Protein AF-A0A966YNB9-F1 (afdb_monomer_lite)

Radius of gyration: 28.72 Å; chains: 1; bounding box: 78×49×74 Å

Structure (mmCIF, N/CA/C/O backbone):
data_AF-A0A966YNB9-F1
#
_entry.id   AF-A0A966YNB9-F1
#
loop_
_atom_site.group_PDB
_atom_site.id
_atom_site.type_symbol
_atom_site.label_atom_id
_atom_site.label_alt_id
_atom_site.label_comp_id
_atom_site.label_asym_id
_atom_site.label_entity_id
_atom_site.label_seq_id
_atom_site.pdbx_PDB_ins_code
_atom_site.Cartn_x
_atom_site.Cartn_y
_atom_site.Cartn_z
_atom_site.occupancy
_atom_site.B_iso_or_equiv
_atom_site.auth_seq_id
_atom_site.auth_comp_id
_atom_site.auth_asym_id
_atom_site.auth_atom_id
_atom_site.pdbx_PDB_model_num
ATOM 1 N N . MET A 1 1 ? -55.944 17.678 57.370 1.00 52.16 1 MET A N 1
ATOM 2 C CA . MET A 1 1 ? -56.825 17.131 56.316 1.00 52.16 1 MET A CA 1
ATOM 3 C C . MET A 1 1 ? -57.390 18.327 55.566 1.00 52.16 1 MET A C 1
ATOM 5 O O . MET A 1 1 ? -58.260 18.985 56.106 1.00 52.16 1 MET A O 1
ATOM 9 N N . SER A 1 2 ? -56.861 18.762 54.432 1.00 48.81 2 SER A N 1
ATOM 10 C CA . SER A 1 2 ? -56.104 18.020 53.431 1.00 48.81 2 SER A CA 1
ATOM 11 C C . SER A 1 2 ? -55.193 18.997 52.690 1.00 48.81 2 SER A C 1
ATOM 13 O O . SER A 1 2 ? -55.682 19.973 52.127 1.00 48.81 2 SER A O 1
ATOM 15 N N . ASP A 1 3 ? -53.891 18.721 52.703 1.00 53.72 3 ASP A N 1
ATOM 16 C CA . ASP A 1 3 ? -52.984 19.068 51.613 1.00 53.72 3 ASP A CA 1
ATOM 17 C C . ASP A 1 3 ? -53.613 18.608 50.299 1.00 53.72 3 ASP A C 1
ATOM 19 O O . ASP A 1 3 ? -53.731 17.404 50.089 1.00 53.72 3 ASP A O 1
ATOM 23 N N . MET A 1 4 ? -54.096 19.528 49.463 1.00 56.69 4 MET A N 1
ATOM 24 C CA . MET A 1 4 ? -54.284 19.285 48.029 1.00 56.69 4 MET A CA 1
ATOM 25 C C . MET A 1 4 ? -54.690 20.583 47.331 1.00 56.69 4 MET A C 1
ATOM 27 O O . MET A 1 4 ? -55.871 20.891 47.217 1.00 56.69 4 MET A O 1
ATOM 31 N N . SER A 1 5 ? -53.712 21.363 46.892 1.00 55.19 5 SER A N 1
ATOM 32 C CA . SER A 1 5 ? -53.738 22.051 45.591 1.00 55.19 5 SER A CA 1
ATOM 33 C C . SER A 1 5 ? -52.460 22.875 45.482 1.00 55.19 5 SER A C 1
ATOM 35 O O . SER A 1 5 ? -52.488 24.083 45.250 1.00 55.19 5 SER A O 1
ATOM 37 N N . GLU A 1 6 ? -51.329 22.204 45.695 1.00 53.25 6 GLU A N 1
ATOM 38 C CA . GLU A 1 6 ? -50.068 22.645 45.128 1.00 53.25 6 GLU A CA 1
ATOM 39 C C . GLU A 1 6 ? -50.299 22.621 43.619 1.00 53.25 6 GLU A C 1
ATOM 41 O O . GLU A 1 6 ? -50.504 21.566 43.015 1.00 53.25 6 GLU A O 1
ATOM 46 N N . THR A 1 7 ? 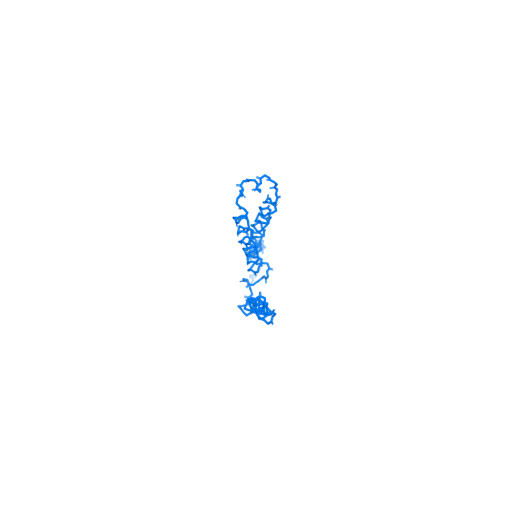-50.452 23.818 43.052 1.00 49.38 7 THR A N 1
ATOM 47 C CA . THR A 1 7 ? -50.365 24.075 41.623 1.00 49.38 7 THR A CA 1
ATOM 48 C C . THR A 1 7 ? -49.217 23.236 41.115 1.00 49.38 7 THR A C 1
ATOM 50 O O . THR A 1 7 ? -48.071 23.485 41.472 1.00 49.38 7 THR A O 1
ATOM 53 N N . THR A 1 8 ? -49.554 22.202 40.350 1.00 49.47 8 THR A N 1
ATOM 54 C CA . THR A 1 8 ? -48.603 21.414 39.593 1.00 49.47 8 THR A CA 1
ATOM 55 C C . THR A 1 8 ? -47.942 22.402 38.647 1.00 49.47 8 THR A C 1
ATOM 57 O O . THR A 1 8 ? -48.443 22.680 37.557 1.00 49.47 8 THR A O 1
ATOM 60 N N . GLU A 1 9 ? -46.850 23.006 39.111 1.00 50.44 9 GLU A N 1
ATOM 61 C CA . GLU A 1 9 ? -45.757 23.419 38.265 1.00 50.44 9 GLU A CA 1
ATOM 62 C C . GLU A 1 9 ? -45.409 22.148 37.503 1.00 50.44 9 GLU A C 1
ATOM 64 O O . GLU A 1 9 ? -44.669 21.281 37.962 1.00 50.44 9 GLU A O 1
ATOM 69 N N . ALA A 1 10 ? -46.038 21.991 36.340 1.00 46.97 10 ALA A N 1
ATOM 70 C CA . ALA A 1 10 ? -45.423 21.297 35.242 1.00 46.97 10 ALA A CA 1
ATOM 71 C C . ALA A 1 10 ? -44.152 22.098 34.970 1.00 46.97 10 ALA A C 1
ATOM 73 O O . ALA A 1 10 ? -44.121 22.989 34.121 1.00 46.97 10 ALA A O 1
ATOM 74 N N . ALA A 1 11 ? -43.131 21.821 35.787 1.00 47.97 11 ALA A N 1
ATOM 75 C CA . ALA A 1 11 ? -41.759 21.889 35.388 1.00 47.97 11 ALA A CA 1
ATOM 76 C C . ALA A 1 11 ? -41.771 21.258 34.006 1.00 47.97 11 ALA A C 1
ATOM 78 O O . ALA A 1 11 ? -41.991 20.058 33.832 1.00 47.97 11 ALA A O 1
ATOM 79 N N . VAL A 1 12 ? -41.674 22.125 33.006 1.00 50.19 12 VAL A N 1
ATOM 80 C CA . VAL A 1 12 ? -41.130 21.744 31.728 1.00 50.19 12 VAL A CA 1
ATOM 81 C C . VAL A 1 12 ? -39.742 21.258 32.114 1.00 50.19 12 VAL A C 1
ATOM 83 O O . VAL A 1 12 ? -38.806 22.045 32.206 1.00 50.19 12 VAL A O 1
ATOM 86 N N . GLU A 1 13 ? -39.633 19.968 32.440 1.00 46.75 13 GLU A N 1
ATOM 87 C CA . GLU A 1 13 ? -38.423 19.230 32.164 1.00 46.75 13 GLU A CA 1
ATOM 88 C C . GLU A 1 13 ? -38.254 19.379 30.659 1.00 46.75 13 GLU A C 1
ATOM 90 O O . GLU A 1 13 ? -38.739 18.602 29.839 1.00 46.75 13 GLU A O 1
ATOM 95 N N . THR A 1 14 ? -37.591 20.468 30.284 1.00 45.22 14 THR A N 1
ATOM 96 C CA . THR A 1 14 ? -36.572 20.399 29.266 1.00 45.22 14 THR A CA 1
ATOM 97 C C . THR A 1 14 ? -35.727 19.200 29.658 1.00 45.22 14 THR A C 1
ATOM 99 O O . THR A 1 14 ? -34.809 19.313 30.469 1.00 45.22 14 THR A O 1
ATOM 102 N N . HIS A 1 15 ? -36.083 18.036 29.111 1.00 48.47 15 HIS A N 1
ATOM 103 C CA . HIS A 1 15 ? -35.105 17.069 28.658 1.00 48.47 15 HIS A CA 1
ATOM 104 C C . HIS A 1 15 ? -34.177 17.851 27.725 1.00 48.47 15 HIS A C 1
ATOM 106 O O . HIS A 1 15 ? -34.288 17.829 26.502 1.00 48.47 15 HIS A O 1
ATOM 112 N N . ASP A 1 16 ? -33.263 18.587 28.348 1.00 44.97 16 ASP A N 1
ATOM 113 C CA . ASP A 1 16 ? -31.922 18.808 27.864 1.00 44.97 16 ASP A CA 1
ATOM 114 C C . ASP A 1 16 ? -31.266 17.419 27.929 1.00 44.97 16 ASP A C 1
ATOM 116 O O . ASP A 1 16 ? -30.361 17.142 28.713 1.00 44.97 16 ASP A O 1
ATOM 120 N N . GLU A 1 17 ? -31.782 16.487 27.117 1.00 46.97 17 GLU A N 1
ATOM 121 C CA . GLU A 1 17 ? -30.951 15.434 26.574 1.00 46.97 17 GLU A CA 1
ATOM 122 C C . GLU A 1 17 ? -30.008 16.178 25.636 1.00 46.97 17 GLU A C 1
ATOM 124 O O . GLU A 1 17 ? -30.193 16.268 24.421 1.00 46.97 17 GLU A O 1
ATOM 129 N N . ALA A 1 18 ? -28.986 16.768 26.254 1.00 46.56 18 ALA A N 1
ATOM 130 C CA . ALA A 1 18 ? -27.660 16.792 25.704 1.00 46.56 18 ALA A CA 1
ATOM 131 C C . ALA A 1 18 ? -27.354 15.345 25.303 1.00 46.56 18 ALA A C 1
ATOM 133 O O . ALA A 1 18 ? -26.748 14.573 26.048 1.00 46.56 18 ALA A O 1
ATOM 134 N N . HIS A 1 19 ? -27.828 14.966 24.117 1.00 51.03 19 HIS A N 1
ATOM 135 C CA . HIS A 1 19 ? -27.203 13.961 23.293 1.00 51.03 19 HIS A CA 1
ATOM 136 C C . HIS A 1 19 ? -25.832 14.536 22.978 1.00 51.03 19 HIS A C 1
ATOM 138 O O . HIS A 1 19 ? -25.582 15.178 21.960 1.00 51.03 19 HIS A O 1
ATOM 144 N N . ASP A 1 20 ? -24.962 14.383 23.968 1.00 46.53 20 ASP A N 1
ATOM 145 C CA . ASP A 1 20 ? -23.533 14.370 23.829 1.00 46.53 20 ASP A CA 1
ATOM 146 C C . ASP A 1 20 ? -23.284 13.178 22.906 1.00 46.53 20 ASP A C 1
ATOM 148 O O . ASP A 1 20 ? -23.066 12.044 23.337 1.00 46.53 20 ASP A O 1
ATOM 152 N N . ASP A 1 21 ? -23.474 13.435 21.609 1.00 49.97 21 ASP A N 1
ATOM 153 C CA . ASP A 1 21 ? -23.224 12.552 20.485 1.00 49.97 21 ASP A CA 1
ATOM 154 C C . ASP A 1 21 ? -21.706 12.383 20.398 1.00 49.97 21 ASP A C 1
ATOM 156 O O . ASP A 1 21 ? -21.009 12.814 19.478 1.00 49.97 21 ASP A O 1
ATOM 160 N N . HIS A 1 22 ? -21.187 11.723 21.428 1.00 47.66 22 HIS A N 1
ATOM 161 C CA . HIS A 1 22 ? -19.940 11.009 21.478 1.00 47.66 22 HIS A CA 1
ATOM 162 C C . HIS A 1 22 ? -20.062 9.853 20.472 1.00 47.66 22 HIS A C 1
ATOM 164 O O . HIS A 1 22 ? -20.056 8.673 20.816 1.00 47.66 22 HIS A O 1
ATOM 170 N N . HIS A 1 23 ? -20.067 10.209 19.188 1.00 50.56 23 HIS A N 1
ATOM 171 C CA . HIS A 1 23 ? -19.730 9.341 18.071 1.00 50.56 23 HIS A CA 1
ATOM 172 C C . HIS A 1 23 ? -18.243 9.530 17.676 1.00 50.56 23 HIS A C 1
ATOM 174 O O . HIS A 1 23 ? -17.951 9.908 16.537 1.00 50.56 23 HIS A O 1
ATOM 180 N N . PRO A 1 24 ? -17.243 9.302 18.561 1.00 53.72 24 PRO A N 1
ATOM 181 C CA . PRO A 1 24 ? -15.852 9.281 18.153 1.00 53.72 24 PRO A CA 1
ATOM 182 C C . PRO A 1 24 ? -15.552 7.910 17.548 1.00 53.72 24 PRO A C 1
ATOM 184 O O . PRO A 1 24 ? -15.173 6.970 18.241 1.00 53.72 24 PRO A O 1
ATOM 187 N N . SER A 1 25 ? -15.717 7.770 16.239 1.00 57.81 25 SER A N 1
ATOM 188 C CA . SER A 1 25 ? -15.099 6.645 15.533 1.00 57.81 25 SER A CA 1
ATOM 189 C C . SER A 1 25 ? -14.852 6.982 14.068 1.00 57.81 25 SER A C 1
ATOM 191 O O . SER A 1 25 ? -13.724 6.862 13.603 1.00 57.81 25 SER A O 1
ATOM 193 N N . ASP A 1 26 ? -15.833 7.537 13.357 1.00 59.66 26 ASP A N 1
ATOM 194 C CA . ASP A 1 26 ? -15.791 7.581 11.884 1.00 59.66 26 ASP A CA 1
ATOM 195 C C . ASP A 1 26 ? -14.877 8.676 11.314 1.00 59.66 26 ASP A C 1
ATOM 197 O O . ASP A 1 26 ? -14.299 8.539 10.231 1.00 59.66 26 ASP A O 1
ATOM 201 N N . TRP A 1 27 ? -14.679 9.759 12.066 1.00 66.50 27 TRP A N 1
ATOM 202 C CA . TRP A 1 27 ? -13.883 10.899 11.609 1.00 66.50 27 TRP A CA 1
ATOM 203 C C . TRP A 1 27 ? -12.390 10.573 11.460 1.00 66.50 27 TRP A C 1
ATOM 205 O O . TRP A 1 27 ? -11.702 11.123 10.593 1.00 66.50 27 TRP A O 1
ATOM 215 N N . GLU A 1 28 ? -11.869 9.648 12.271 1.00 69.81 28 GLU A N 1
ATOM 216 C CA . GLU A 1 28 ? -10.492 9.168 12.125 1.00 69.81 28 GLU A CA 1
ATOM 217 C C . GLU A 1 28 ? -10.318 8.350 10.839 1.00 69.81 28 GLU A C 1
ATOM 219 O O . GLU A 1 28 ? -9.326 8.536 10.128 1.00 69.81 28 GLU A O 1
ATOM 224 N N . TYR A 1 29 ? -11.299 7.507 10.496 1.00 71.12 29 TYR A N 1
ATOM 225 C CA . TYR A 1 29 ? -11.299 6.721 9.259 1.00 71.12 29 TYR A CA 1
ATOM 226 C C . TYR A 1 29 ? -11.328 7.616 8.027 1.00 71.12 29 TYR A C 1
ATOM 228 O O . TYR A 1 29 ? -10.521 7.425 7.119 1.00 71.12 29 TYR A O 1
ATOM 236 N N . ILE A 1 30 ? -12.181 8.644 8.026 1.00 76.19 30 ILE A N 1
ATOM 237 C CA . ILE A 1 30 ? -12.249 9.638 6.946 1.00 76.19 30 ILE A CA 1
ATOM 238 C C . ILE A 1 30 ? -10.901 10.343 6.754 1.00 76.19 30 ILE A C 1
ATOM 240 O O . ILE A 1 30 ? -10.434 10.508 5.627 1.00 76.19 30 ILE A O 1
ATOM 244 N N . LYS A 1 31 ? -10.227 10.726 7.843 1.00 79.06 31 LYS A N 1
ATOM 245 C CA . LYS A 1 31 ? -8.940 11.428 7.766 1.00 79.06 31 LYS A CA 1
ATOM 246 C C . LYS A 1 31 ? -7.856 10.548 7.146 1.00 79.06 31 LYS A C 1
ATOM 248 O O . LYS A 1 31 ? -7.094 11.006 6.298 1.00 79.06 31 LYS A O 1
ATOM 253 N N . VAL A 1 32 ? -7.813 9.273 7.527 1.00 81.94 32 VAL A N 1
ATOM 254 C CA . VAL A 1 32 ? -6.880 8.305 6.941 1.00 81.94 32 VAL A CA 1
ATOM 255 C C . VAL A 1 32 ? -7.246 7.984 5.490 1.00 81.94 32 VAL A C 1
ATOM 257 O O . VAL A 1 32 ? -6.348 7.879 4.658 1.00 81.94 32 VAL A O 1
ATOM 260 N N . ALA A 1 33 ? -8.536 7.891 5.159 1.00 79.25 33 ALA A N 1
ATOM 261 C CA . ALA A 1 33 ? -9.020 7.715 3.791 1.00 79.25 33 ALA A CA 1
ATOM 262 C C . ALA A 1 33 ? -8.536 8.837 2.869 1.00 79.25 33 ALA A C 1
ATOM 264 O O . ALA A 1 33 ? -8.041 8.572 1.776 1.00 79.25 33 ALA A O 1
ATOM 265 N N . ILE A 1 34 ? -8.618 10.085 3.336 1.00 84.94 34 ILE A N 1
ATOM 266 C CA . ILE A 1 34 ? -8.127 11.257 2.606 1.00 84.94 34 ILE A CA 1
ATOM 267 C C . ILE A 1 34 ? -6.610 11.176 2.416 1.00 84.94 34 ILE A C 1
ATOM 269 O O . ILE A 1 34 ? -6.129 11.394 1.308 1.00 84.94 34 ILE A O 1
ATOM 273 N N . ILE A 1 35 ? -5.846 10.808 3.451 1.00 86.06 35 ILE A N 1
ATOM 274 C CA . ILE A 1 35 ? -4.390 10.618 3.331 1.00 86.06 35 ILE A CA 1
ATOM 275 C C . ILE A 1 35 ? -4.070 9.533 2.298 1.00 86.06 35 ILE A C 1
ATOM 277 O O . ILE A 1 35 ? -3.212 9.738 1.442 1.00 86.06 35 ILE A O 1
ATOM 281 N N . LEU A 1 36 ? -4.778 8.402 2.336 1.00 86.19 36 LEU A N 1
ATOM 282 C CA . LEU A 1 36 ? -4.615 7.321 1.367 1.00 86.19 36 LEU A CA 1
ATOM 283 C C . LEU A 1 36 ? -4.916 7.802 -0.059 1.00 86.19 36 LEU A C 1
ATOM 285 O O . LEU A 1 36 ? -4.160 7.506 -0.984 1.00 86.19 36 LEU A O 1
ATOM 289 N N . ALA A 1 37 ? -5.998 8.563 -0.232 1.00 84.25 37 ALA A N 1
ATOM 290 C CA . ALA A 1 37 ? -6.389 9.127 -1.516 1.00 84.25 37 ALA A CA 1
ATOM 291 C C . ALA A 1 37 ? -5.328 10.101 -2.045 1.00 84.25 37 ALA A C 1
ATOM 293 O O . ALA A 1 37 ? -4.964 10.017 -3.213 1.00 84.25 37 ALA A O 1
ATOM 294 N N . VAL A 1 38 ? -4.771 10.963 -1.189 1.00 88.62 38 VAL A N 1
ATOM 295 C CA . VAL A 1 38 ? -3.681 11.883 -1.552 1.00 88.62 38 VAL A CA 1
ATOM 296 C C . VAL A 1 38 ? -2.417 11.117 -1.934 1.00 88.62 38 VAL A C 1
ATOM 298 O O . VAL A 1 38 ? -1.812 11.423 -2.956 1.00 88.62 38 VAL A O 1
ATOM 301 N N . VAL A 1 39 ? -2.035 10.096 -1.165 1.00 87.19 39 VAL A N 1
ATOM 302 C CA . VAL A 1 39 ? -0.880 9.240 -1.480 1.00 87.19 39 VAL A CA 1
ATOM 303 C C . VAL A 1 39 ? -1.067 8.532 -2.823 1.00 87.19 39 VAL A C 1
ATOM 305 O O . VAL A 1 39 ? -0.154 8.513 -3.644 1.00 87.19 39 VAL A O 1
ATOM 308 N N . THR A 1 40 ? -2.264 8.010 -3.084 1.00 85.94 40 THR A N 1
ATOM 309 C CA . THR A 1 40 ? -2.585 7.335 -4.350 1.00 85.94 40 THR A CA 1
ATOM 310 C C . THR A 1 40 ? -2.624 8.325 -5.515 1.00 85.94 40 THR A C 1
ATOM 312 O O . THR A 1 40 ? -2.143 8.024 -6.601 1.00 85.94 40 THR A O 1
ATOM 315 N N . ALA A 1 41 ? -3.143 9.536 -5.305 1.00 83.69 41 ALA A N 1
ATOM 316 C CA . ALA A 1 41 ? -3.115 10.590 -6.313 1.00 83.69 41 ALA A CA 1
ATOM 317 C C . ALA A 1 41 ? -1.680 11.039 -6.617 1.00 83.69 41 ALA A C 1
ATOM 319 O O . ALA A 1 41 ? -1.346 11.248 -7.780 1.00 83.69 41 ALA A O 1
ATOM 320 N N . ALA A 1 42 ? -0.819 11.132 -5.599 1.00 84.00 42 ALA A N 1
ATOM 321 C CA . ALA A 1 42 ? 0.600 11.419 -5.773 1.00 84.00 42 ALA A CA 1
ATOM 322 C C . ALA A 1 42 ? 1.308 10.303 -6.557 1.00 84.00 42 ALA A C 1
ATOM 324 O O . ALA A 1 42 ? 2.081 10.601 -7.461 1.00 84.00 42 ALA A O 1
ATOM 325 N N . GLU A 1 43 ? 1.000 9.033 -6.278 1.00 82.12 43 GLU A N 1
ATOM 326 C CA . GLU A 1 43 ? 1.484 7.879 -7.049 1.00 82.12 43 GLU A CA 1
ATOM 327 C C . GLU A 1 43 ? 1.046 7.966 -8.514 1.00 82.12 43 GLU A C 1
ATOM 329 O O . GLU A 1 43 ? 1.891 7.919 -9.406 1.00 82.12 43 GLU A O 1
ATOM 334 N N . VAL A 1 44 ? -0.249 8.177 -8.776 1.00 81.88 44 VAL A N 1
ATOM 335 C CA . VAL A 1 44 ? -0.762 8.355 -10.143 1.00 81.88 44 VAL A CA 1
ATOM 336 C C . VAL A 1 44 ? -0.072 9.537 -10.827 1.00 81.88 44 VAL A C 1
ATOM 338 O O . VAL A 1 44 ? 0.296 9.451 -11.997 1.00 81.88 44 VAL A O 1
ATOM 341 N N . ALA A 1 45 ? 0.181 10.616 -10.081 1.00 81.38 45 ALA A N 1
ATOM 342 C CA . ALA A 1 45 ? 0.851 11.792 -10.604 1.00 81.38 45 ALA A CA 1
ATOM 343 C C . ALA A 1 45 ? 2.311 11.528 -11.011 1.00 81.38 45 ALA A C 1
ATOM 345 O O . ALA A 1 45 ? 2.811 12.174 -11.931 1.00 81.38 45 ALA A O 1
ATOM 346 N N . THR A 1 46 ? 2.987 10.554 -10.390 1.00 74.50 46 THR A N 1
ATOM 347 C CA . THR A 1 46 ? 4.350 10.171 -10.796 1.00 74.50 46 THR A CA 1
ATOM 348 C C . THR A 1 46 ? 4.424 9.533 -12.186 1.00 74.50 46 THR A C 1
ATOM 350 O O . THR A 1 46 ? 5.499 9.537 -12.782 1.00 74.50 46 THR A O 1
ATOM 353 N N . TYR A 1 47 ? 3.303 9.043 -12.737 1.00 68.31 47 TYR A N 1
ATOM 354 C CA . TYR A 1 47 ? 3.243 8.524 -14.109 1.00 68.31 47 TYR A CA 1
ATOM 355 C C . TYR A 1 47 ? 3.139 9.618 -15.179 1.00 68.31 47 TYR A C 1
ATOM 357 O O . TYR A 1 47 ? 3.273 9.308 -16.363 1.00 68.31 47 TYR A O 1
ATOM 365 N N . PHE A 1 48 ? 2.914 10.885 -14.812 1.00 75.06 48 PHE A N 1
ATOM 366 C CA . PHE A 1 48 ? 2.982 11.967 -15.791 1.00 75.06 48 PHE A CA 1
ATOM 367 C C . PHE A 1 48 ? 4.435 12.209 -16.213 1.00 75.06 48 PHE A C 1
ATOM 369 O O . PHE A 1 48 ? 5.346 12.253 -15.383 1.00 75.06 48 PHE A O 1
ATOM 376 N N . GLU A 1 49 ? 4.640 12.417 -17.518 1.00 64.81 49 GLU A N 1
ATOM 377 C CA . GLU A 1 49 ? 5.963 12.606 -18.138 1.00 64.81 49 GLU A CA 1
ATOM 378 C C . GLU A 1 49 ? 6.810 13.691 -17.447 1.00 64.81 49 GLU A C 1
ATOM 380 O O . GLU A 1 49 ? 8.036 13.589 -17.364 1.00 64.81 49 GLU A O 1
ATOM 385 N N . SER A 1 50 ? 6.157 14.705 -16.872 1.00 64.62 50 SER A N 1
ATOM 386 C CA . SER A 1 50 ? 6.800 15.796 -16.135 1.00 64.62 50 SER A CA 1
ATOM 387 C C . SER A 1 50 ? 7.546 15.336 -14.878 1.00 64.62 50 SER A C 1
ATOM 389 O O . SER A 1 50 ? 8.613 15.866 -14.574 1.00 64.62 50 SER A O 1
ATOM 391 N N . VAL A 1 51 ? 7.028 14.339 -14.159 1.00 62.19 51 VAL A N 1
ATOM 392 C CA . VAL A 1 51 ? 7.645 13.810 -12.931 1.00 62.19 51 VAL A CA 1
ATOM 393 C C . VAL A 1 51 ? 8.680 12.740 -13.269 1.00 62.19 51 VAL A C 1
ATOM 395 O O . VAL A 1 51 ? 9.734 12.679 -12.637 1.00 62.19 51 VAL A O 1
ATOM 398 N N . PHE A 1 52 ? 8.437 11.957 -14.323 1.00 61.50 52 PHE A N 1
ATOM 399 C CA . PHE A 1 52 ? 9.399 10.983 -14.839 1.00 61.50 52 PHE A CA 1
ATOM 400 C C . PHE A 1 52 ? 10.714 11.649 -15.274 1.00 61.50 52 PHE A C 1
ATOM 402 O O . PHE A 1 52 ? 11.792 11.125 -15.011 1.00 61.50 52 PHE A O 1
ATOM 409 N N . THR A 1 53 ? 10.628 12.844 -15.867 1.00 60.91 53 THR A N 1
ATOM 410 C CA . THR A 1 53 ? 11.804 13.633 -16.273 1.00 60.91 53 THR A CA 1
ATOM 411 C C . THR A 1 53 ? 12.534 14.251 -15.070 1.00 60.91 53 THR A C 1
ATOM 413 O O . THR A 1 53 ? 13.754 14.379 -15.091 1.00 60.91 53 THR A O 1
ATOM 416 N N . PHE A 1 54 ? 11.812 14.600 -13.995 1.00 62.59 54 PHE A N 1
ATOM 417 C CA . PHE A 1 54 ? 12.395 15.123 -12.749 1.00 62.59 54 PHE A CA 1
ATOM 418 C C . PHE A 1 54 ? 13.190 14.053 -11.981 1.00 62.59 54 PHE A C 1
ATOM 420 O O . PHE A 1 54 ? 14.233 14.339 -11.395 1.00 62.59 54 PHE A O 1
ATOM 427 N N . PHE A 1 55 ? 12.725 12.803 -12.011 1.00 64.19 55 PHE A N 1
ATOM 428 C CA . PHE A 1 55 ? 13.434 11.649 -11.462 1.00 64.19 55 PHE A CA 1
ATOM 429 C C . PHE A 1 55 ? 14.227 10.932 -12.563 1.00 64.19 55 PHE A C 1
ATOM 431 O O . PHE A 1 55 ? 13.928 9.800 -12.932 1.00 64.19 55 PHE A O 1
ATOM 438 N N . GLU A 1 56 ? 15.285 11.579 -13.056 1.00 65.38 56 GLU A N 1
ATOM 439 C CA . GLU A 1 56 ? 16.165 11.079 -14.131 1.00 65.38 56 GLU A CA 1
ATOM 440 C C . GLU A 1 56 ? 16.736 9.668 -13.845 1.00 65.38 56 GLU A C 1
ATOM 442 O O . GLU A 1 56 ? 17.036 8.881 -14.744 1.00 65.38 56 GLU A O 1
ATOM 447 N N . THR A 1 57 ? 16.820 9.290 -12.565 1.00 71.88 57 THR A N 1
ATOM 448 C CA . THR A 1 57 ? 17.224 7.948 -12.136 1.00 71.88 57 THR A CA 1
ATOM 449 C C . THR A 1 57 ? 16.025 7.009 -11.987 1.00 71.88 57 THR A C 1
ATOM 451 O O . THR A 1 57 ? 15.320 7.011 -10.974 1.00 71.88 57 THR A O 1
ATOM 454 N N . ARG A 1 58 ? 15.890 6.083 -12.945 1.00 72.12 58 ARG A N 1
ATOM 455 C CA . ARG A 1 58 ? 14.896 4.987 -12.943 1.00 72.12 58 ARG A CA 1
ATOM 456 C C . ARG A 1 58 ? 14.829 4.213 -11.618 1.00 72.12 58 ARG A C 1
ATOM 458 O O . ARG A 1 58 ? 13.757 3.779 -11.212 1.00 72.12 58 ARG A O 1
ATOM 465 N N . TRP A 1 59 ? 15.962 4.045 -10.934 1.00 76.88 59 TRP A N 1
ATOM 466 C CA . TRP A 1 59 ? 16.041 3.302 -9.671 1.00 76.88 59 TRP A CA 1
ATOM 467 C C . TRP A 1 59 ? 15.329 4.000 -8.504 1.00 76.88 59 TRP A C 1
ATOM 469 O O . TRP A 1 59 ? 14.679 3.350 -7.685 1.00 76.88 59 TRP A O 1
ATOM 479 N N . ILE A 1 60 ? 15.409 5.330 -8.445 1.00 79.75 60 ILE A N 1
ATOM 480 C CA . ILE A 1 60 ? 14.747 6.136 -7.414 1.00 79.75 60 ILE A CA 1
ATOM 481 C C . ILE A 1 60 ? 13.235 6.119 -7.617 1.00 79.75 60 ILE A C 1
ATOM 483 O O . ILE A 1 60 ? 12.494 5.975 -6.647 1.00 79.75 60 ILE A O 1
ATOM 487 N N . LEU A 1 61 ? 12.785 6.176 -8.872 1.00 80.56 61 LEU A N 1
ATOM 488 C CA . LEU A 1 61 ? 11.371 6.065 -9.211 1.00 80.56 61 LEU A CA 1
ATOM 489 C C . LEU A 1 61 ? 10.823 4.694 -8.785 1.00 80.56 61 LEU A C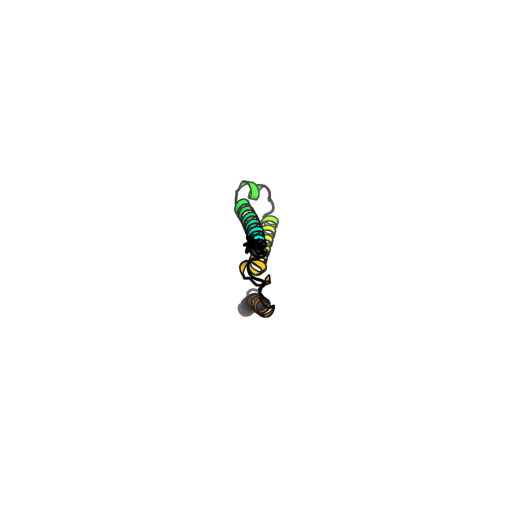 1
ATOM 491 O O . LEU A 1 61 ? 9.852 4.630 -8.038 1.00 80.56 61 LEU A O 1
ATOM 495 N N . LEU A 1 62 ? 11.504 3.598 -9.144 1.00 83.38 62 LEU A N 1
ATOM 496 C CA . LEU A 1 62 ? 11.121 2.249 -8.709 1.00 83.38 62 LEU A CA 1
ATOM 497 C C . LEU A 1 62 ? 11.055 2.127 -7.181 1.00 83.38 62 LEU A C 1
ATOM 499 O O . LEU A 1 62 ? 10.074 1.617 -6.646 1.00 83.38 62 LEU A O 1
ATOM 503 N N . THR A 1 63 ? 12.077 2.611 -6.475 1.00 84.88 63 THR A N 1
ATOM 504 C CA . THR A 1 63 ? 12.151 2.500 -5.010 1.00 84.88 63 THR A CA 1
ATOM 505 C C . THR A 1 63 ? 11.054 3.320 -4.324 1.00 84.88 63 THR A C 1
ATOM 507 O O . THR A 1 63 ? 10.425 2.844 -3.378 1.00 84.88 63 THR A O 1
ATOM 510 N N . SER A 1 64 ? 10.779 4.530 -4.821 1.00 81.75 64 SER A N 1
ATOM 511 C CA . SER A 1 64 ? 9.696 5.393 -4.337 1.00 81.75 64 SER A CA 1
ATOM 512 C C . SER A 1 64 ? 8.325 4.737 -4.526 1.00 81.75 64 SER A C 1
ATOM 514 O O . SER A 1 64 ? 7.537 4.652 -3.584 1.00 81.75 64 SER A O 1
ATOM 516 N N . LEU A 1 65 ? 8.078 4.176 -5.713 1.00 84.69 65 LEU A N 1
ATOM 517 C CA . LEU A 1 65 ? 6.831 3.491 -6.056 1.00 84.69 65 LEU A CA 1
ATOM 518 C C . LEU A 1 65 ? 6.620 2.245 -5.190 1.00 84.69 65 LEU A C 1
ATOM 520 O O . LEU A 1 65 ? 5.550 2.078 -4.610 1.00 84.69 65 LEU A O 1
ATOM 524 N N . PHE A 1 66 ? 7.651 1.414 -5.007 1.00 86.12 66 PHE A N 1
ATOM 525 C CA . PHE A 1 66 ? 7.595 0.272 -4.086 1.00 86.12 66 PHE A CA 1
ATOM 526 C C . PHE A 1 66 ? 7.315 0.703 -2.643 1.00 86.12 66 PHE A C 1
ATOM 528 O O . PHE A 1 66 ? 6.494 0.090 -1.960 1.00 86.12 66 PHE A O 1
ATOM 535 N N . THR A 1 67 ? 7.966 1.774 -2.185 1.00 86.88 67 THR A N 1
ATOM 536 C CA . THR A 1 67 ? 7.767 2.316 -0.836 1.00 86.88 67 THR A CA 1
ATOM 537 C C . THR A 1 67 ? 6.322 2.775 -0.642 1.00 86.88 67 THR A C 1
ATOM 539 O O . THR A 1 67 ? 5.692 2.410 0.350 1.00 86.88 67 THR A O 1
ATOM 542 N N . MET A 1 68 ? 5.756 3.500 -1.611 1.00 80.31 68 MET A N 1
ATOM 543 C CA . MET A 1 68 ? 4.356 3.930 -1.573 1.00 80.31 68 MET A CA 1
ATOM 544 C C . MET A 1 68 ? 3.375 2.757 -1.672 1.00 80.31 68 MET A C 1
ATOM 546 O O . MET A 1 68 ? 2.353 2.764 -0.984 1.00 80.31 68 MET A O 1
ATOM 550 N N . MET A 1 69 ? 3.703 1.712 -2.437 1.00 85.38 69 MET A N 1
ATOM 551 C CA . MET A 1 69 ? 2.895 0.493 -2.545 1.00 85.38 69 MET A CA 1
ATOM 552 C C . MET A 1 69 ? 2.781 -0.243 -1.204 1.00 85.38 69 MET A C 1
ATOM 554 O O . MET A 1 69 ? 1.688 -0.643 -0.796 1.00 85.38 69 MET A O 1
ATOM 558 N N . ILE A 1 70 ? 3.901 -0.391 -0.491 1.00 86.81 70 ILE A N 1
ATOM 559 C CA . ILE A 1 70 ? 3.927 -1.007 0.841 1.00 86.81 70 ILE A CA 1
ATOM 560 C C . ILE A 1 70 ? 3.195 -0.111 1.842 1.00 86.81 70 ILE A C 1
ATOM 562 O O . ILE A 1 70 ? 2.379 -0.599 2.624 1.00 86.81 70 ILE A O 1
ATOM 566 N N . PHE A 1 71 ? 3.443 1.200 1.797 1.00 88.12 71 PHE A N 1
ATOM 567 C CA . PHE A 1 71 ? 2.827 2.157 2.710 1.00 88.12 71 PHE A CA 1
ATOM 568 C C . PHE A 1 71 ? 1.301 2.174 2.587 1.00 88.12 71 PHE A C 1
ATOM 570 O O . PHE A 1 71 ? 0.607 2.039 3.595 1.00 88.12 71 PHE A O 1
ATOM 577 N N . LYS A 1 72 ? 0.759 2.269 1.364 1.00 84.69 72 LYS A N 1
ATOM 578 C CA . LYS A 1 72 ? -0.693 2.253 1.143 1.00 84.69 72 LYS A CA 1
ATOM 579 C C . LYS A 1 72 ? -1.302 0.905 1.522 1.00 84.69 72 LYS A C 1
ATOM 581 O O . LYS A 1 72 ? -2.328 0.880 2.193 1.00 84.69 72 LYS A O 1
ATOM 586 N N . GLY A 1 73 ? -0.640 -0.207 1.184 1.00 81.88 73 GLY A N 1
ATOM 587 C CA . GLY A 1 73 ? -1.083 -1.546 1.577 1.00 81.88 73 GLY A CA 1
ATOM 588 C C . GLY A 1 73 ? -1.167 -1.702 3.097 1.00 81.88 73 GLY A C 1
ATOM 589 O O . GLY A 1 73 ? -2.147 -2.229 3.620 1.00 81.88 73 GLY A O 1
ATOM 590 N N . TRP A 1 74 ? -0.186 -1.162 3.821 1.00 82.56 74 TRP A N 1
ATOM 591 C CA . TRP A 1 74 ? -0.164 -1.172 5.279 1.00 82.56 74 TRP A CA 1
ATOM 592 C C . TRP A 1 74 ? -1.220 -0.252 5.902 1.00 82.56 74 TRP A C 1
ATOM 594 O O . TRP A 1 74 ? -1.889 -0.649 6.855 1.00 82.56 74 TRP A O 1
ATOM 604 N N . LEU A 1 75 ? -1.408 0.953 5.355 1.00 79.00 75 LEU A N 1
ATOM 605 C CA . LEU A 1 75 ? -2.422 1.905 5.815 1.00 79.00 75 LEU A CA 1
ATOM 606 C C . LEU A 1 75 ? -3.840 1.336 5.620 1.00 79.00 75 LEU A C 1
ATOM 608 O O . LEU A 1 75 ? -4.664 1.409 6.532 1.00 79.00 75 LEU A O 1
ATOM 612 N N . VAL A 1 76 ? -4.097 0.698 4.470 1.00 80.06 76 VAL A N 1
ATOM 613 C CA . VAL A 1 76 ? -5.354 -0.011 4.173 1.00 80.06 76 VAL A CA 1
ATOM 614 C C . VAL A 1 76 ? -5.574 -1.173 5.135 1.00 80.06 76 VAL A C 1
ATOM 616 O O . VAL A 1 76 ? -6.651 -1.271 5.718 1.00 80.06 76 VAL A O 1
ATOM 619 N N . ALA A 1 77 ? -4.558 -2.010 5.365 1.00 75.69 77 ALA A N 1
ATOM 620 C CA . ALA A 1 77 ? -4.661 -3.123 6.305 1.00 75.69 77 ALA A CA 1
ATOM 621 C C . ALA A 1 77 ? -4.948 -2.643 7.737 1.00 75.69 77 ALA A C 1
ATOM 623 O O . ALA A 1 77 ? -5.803 -3.195 8.420 1.00 75.69 77 ALA A O 1
ATOM 624 N N . ARG A 1 78 ? -4.278 -1.587 8.213 1.00 69.69 78 ARG A N 1
ATOM 625 C CA . ARG A 1 78 ? -4.497 -1.089 9.579 1.00 69.69 78 ARG A CA 1
ATOM 626 C C . ARG A 1 78 ? -5.861 -0.446 9.786 1.00 69.69 78 ARG A C 1
ATOM 628 O O . ARG A 1 78 ? -6.425 -0.588 10.869 1.00 69.69 78 ARG A O 1
ATOM 635 N N . VAL A 1 79 ? -6.334 0.306 8.796 1.00 68.25 79 VAL A N 1
ATOM 636 C CA . VAL A 1 79 ? -7.501 1.176 8.955 1.00 68.25 79 VAL A CA 1
ATOM 637 C C . VAL A 1 79 ? -8.727 0.583 8.277 1.00 68.25 79 VAL A C 1
ATOM 639 O O . VAL A 1 79 ? -9.695 0.271 8.954 1.00 68.25 79 VAL A O 1
ATOM 642 N N . PHE A 1 80 ? -8.693 0.319 6.978 1.00 62.97 80 PHE A N 1
ATOM 643 C CA . PHE A 1 80 ? -9.886 -0.139 6.258 1.00 62.97 80 PHE A CA 1
ATOM 644 C C . PHE A 1 80 ? -10.261 -1.602 6.508 1.00 62.97 80 PHE A C 1
ATOM 646 O O . PHE A 1 80 ? -11.432 -1.950 6.388 1.00 62.97 80 PHE A O 1
ATOM 653 N N . MET A 1 81 ? -9.317 -2.457 6.910 1.00 66.56 81 MET A N 1
ATOM 654 C CA . MET A 1 81 ? -9.652 -3.826 7.330 1.00 66.56 81 MET A CA 1
ATOM 655 C C . MET A 1 81 ? -10.158 -3.913 8.781 1.00 66.56 81 MET A C 1
ATOM 657 O O . MET A 1 81 ? -10.235 -5.010 9.317 1.00 66.56 81 MET A O 1
ATOM 661 N N . HIS A 1 82 ? -10.489 -2.785 9.429 1.00 64.00 82 HIS A N 1
ATOM 662 C CA . HIS A 1 82 ? -10.986 -2.690 10.817 1.00 64.00 82 HIS A CA 1
ATOM 663 C C . HIS A 1 82 ? -10.083 -3.309 11.897 1.00 64.00 82 HIS A C 1
ATOM 665 O O . HIS A 1 82 ? -10.386 -3.252 13.085 1.00 64.00 82 HIS A O 1
ATOM 671 N N . LEU A 1 83 ? -8.893 -3.771 11.517 1.00 58.69 83 LEU A N 1
ATOM 672 C CA . LEU A 1 83 ? -7.910 -4.405 12.378 1.00 58.69 83 LEU A CA 1
ATOM 673 C C . LEU A 1 83 ? -7.579 -3.596 13.638 1.00 58.69 83 LEU A C 1
ATOM 675 O O . LEU A 1 83 ? -7.418 -4.193 14.695 1.00 58.69 83 LEU A O 1
ATOM 679 N N . LYS A 1 84 ? -7.492 -2.260 13.570 1.00 54.91 84 LYS A N 1
ATOM 680 C CA . LYS A 1 84 ? -7.239 -1.395 14.744 1.00 54.91 84 LYS A CA 1
ATOM 681 C C . LYS A 1 84 ? -8.359 -1.453 15.802 1.00 54.91 84 LYS A C 1
ATOM 683 O O . LYS A 1 84 ? -8.076 -1.196 16.967 1.00 54.91 84 LYS A O 1
ATOM 688 N N . GLN A 1 85 ? -9.589 -1.780 15.407 1.00 53.75 85 GLN A N 1
ATOM 689 C CA . GLN A 1 85 ? -10.759 -1.919 16.287 1.00 53.75 85 GLN A CA 1
ATOM 690 C C . GLN A 1 85 ? -11.092 -3.381 16.619 1.00 53.75 85 GLN A C 1
ATOM 692 O O . GLN A 1 85 ? -11.886 -3.641 17.521 1.00 53.75 85 GLN A O 1
ATOM 697 N N . ASP A 1 86 ? -10.455 -4.328 15.931 1.00 52.34 86 ASP A N 1
ATOM 698 C CA . ASP A 1 86 ? -10.638 -5.760 16.119 1.00 52.34 86 ASP A CA 1
ATOM 699 C C . ASP A 1 86 ? -9.609 -6.387 17.068 1.00 52.34 86 ASP A C 1
ATOM 701 O O . ASP A 1 86 ? -8.528 -5.860 17.343 1.00 52.34 86 ASP A O 1
ATOM 705 N N . LYS A 1 87 ? -9.943 -7.582 17.570 1.00 58.75 87 LYS A N 1
ATOM 706 C CA . LYS A 1 87 ? -9.056 -8.369 18.436 1.00 58.75 87 LYS A CA 1
ATOM 707 C C . LYS A 1 87 ? -7.726 -8.655 17.714 1.00 58.75 87 LYS A C 1
ATOM 709 O O . LYS A 1 87 ? -7.739 -8.980 16.524 1.00 58.75 87 LYS A O 1
ATOM 714 N N . PRO A 1 88 ? -6.584 -8.673 18.430 1.00 64.12 88 PRO A N 1
ATOM 715 C CA . PRO A 1 88 ? -5.253 -8.890 17.841 1.00 64.12 88 PRO A CA 1
ATOM 716 C C . PRO A 1 88 ? -5.125 -10.205 17.049 1.00 64.12 88 PRO A C 1
ATOM 718 O O . PRO A 1 88 ? -4.255 -10.341 16.196 1.00 64.12 88 PRO A O 1
ATOM 721 N N . VAL A 1 89 ? -6.033 -11.158 17.270 1.00 65.12 89 VAL A N 1
ATOM 722 C CA . VAL A 1 89 ? -6.122 -12.432 16.541 1.00 65.12 89 VAL A CA 1
ATOM 723 C C . VAL A 1 89 ? -6.461 -12.242 15.051 1.00 65.12 89 VAL A C 1
ATOM 725 O O . VAL A 1 89 ? -5.910 -12.943 14.198 1.00 65.12 89 VAL A O 1
ATOM 728 N N . LEU A 1 90 ? -7.324 -11.278 14.708 1.00 64.44 90 LEU A N 1
ATOM 729 C CA . LEU A 1 90 ? -7.680 -10.981 13.312 1.00 64.44 90 LEU A CA 1
ATOM 730 C C . LEU A 1 90 ? -6.533 -10.265 12.590 1.00 64.44 90 LEU A C 1
ATOM 732 O O . LEU A 1 90 ? -6.222 -10.589 11.444 1.00 64.44 90 LEU A O 1
ATOM 736 N N . GLN A 1 91 ? -5.814 -9.391 13.303 1.00 70.12 91 GLN A N 1
ATOM 737 C CA . GLN A 1 91 ? -4.572 -8.784 12.814 1.00 70.12 91 GLN A CA 1
ATOM 738 C C . GLN A 1 91 ? -3.528 -9.845 12.469 1.00 70.12 91 GLN A C 1
ATOM 740 O O . GLN A 1 91 ? -2.937 -9.827 11.390 1.00 70.12 91 GLN A O 1
ATOM 745 N N . GLN A 1 92 ? -3.327 -10.798 13.375 1.00 73.12 92 GLN A N 1
ATOM 746 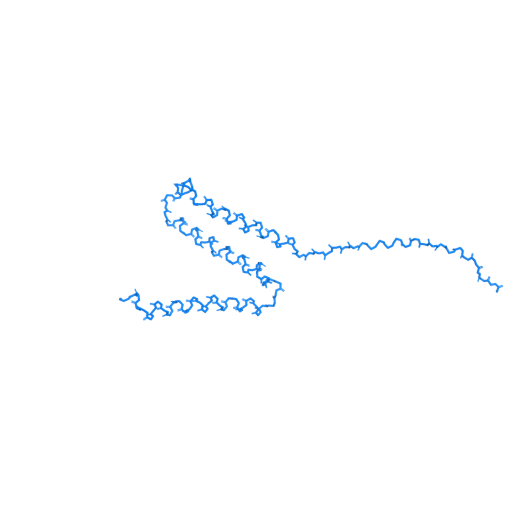C CA . GLN A 1 92 ? -2.321 -11.840 13.224 1.00 73.12 92 GLN A CA 1
ATOM 747 C C . GLN A 1 92 ? -2.646 -12.807 12.077 1.00 73.12 92 GLN A C 1
ATOM 749 O O . GLN A 1 92 ? -1.730 -13.272 11.406 1.00 73.12 92 GLN A O 1
ATOM 754 N N . SER A 1 93 ? -3.932 -13.054 11.803 1.00 76.25 93 SER A N 1
ATOM 755 C CA . SER A 1 93 ? -4.384 -13.902 10.688 1.00 76.25 93 SER A CA 1
ATOM 756 C C . SER A 1 93 ? -4.161 -13.251 9.318 1.00 76.25 93 SER A C 1
ATOM 758 O O . SER A 1 93 ? -3.803 -13.924 8.354 1.00 76.25 93 SER A O 1
ATOM 760 N N . PHE A 1 94 ? -4.310 -11.927 9.218 1.00 77.56 94 PHE A N 1
ATOM 761 C CA . PHE A 1 94 ? -3.982 -11.211 7.985 1.00 77.56 94 PHE A CA 1
ATOM 762 C C . PHE A 1 94 ? -2.469 -11.223 7.716 1.00 77.56 94 PHE A C 1
ATOM 764 O O . PHE A 1 94 ? -2.024 -11.567 6.619 1.00 77.56 94 PHE A O 1
ATOM 771 N N . PHE A 1 95 ? -1.662 -10.923 8.740 1.00 80.69 95 PHE A N 1
ATOM 772 C CA . PHE A 1 95 ? -0.202 -10.981 8.629 1.00 80.69 95 PHE A CA 1
ATOM 773 C C . PHE A 1 95 ? 0.316 -12.400 8.377 1.00 80.69 95 PHE A C 1
ATOM 775 O O . PHE A 1 95 ? 1.272 -12.559 7.618 1.00 80.69 95 PHE A O 1
ATOM 782 N N . SER A 1 96 ? -0.310 -13.431 8.953 1.00 82.81 96 SER A N 1
ATOM 783 C CA . SER A 1 96 ? 0.055 -14.820 8.670 1.00 82.81 96 SER A CA 1
ATOM 784 C C . SER A 1 96 ? -0.224 -15.186 7.213 1.00 82.81 96 SER A C 1
ATOM 786 O O . SER A 1 96 ? 0.607 -15.854 6.611 1.00 82.81 96 SER A O 1
ATOM 788 N N . GLY A 1 97 ? -1.310 -14.687 6.609 1.00 84.88 97 GLY A N 1
ATOM 789 C CA . GLY A 1 97 ? -1.588 -14.845 5.179 1.00 84.88 97 GLY A CA 1
ATOM 790 C C . GLY A 1 97 ? -0.517 -14.210 4.285 1.00 84.88 97 GLY A C 1
ATOM 791 O O . GLY A 1 97 ? -0.018 -14.861 3.369 1.00 84.88 97 GLY A O 1
ATOM 792 N N . VAL A 1 98 ? -0.097 -12.975 4.584 1.00 87.25 98 VAL A N 1
ATOM 793 C CA . VAL A 1 98 ? 0.995 -12.291 3.858 1.00 87.25 98 VAL A CA 1
ATOM 794 C C . VAL A 1 98 ? 2.322 -13.039 4.016 1.00 87.25 98 VAL A C 1
ATOM 796 O O . VAL A 1 98 ? 3.038 -13.258 3.035 1.00 87.25 98 VAL A O 1
ATOM 799 N N . LEU A 1 99 ? 2.646 -13.467 5.238 1.00 90.31 99 LEU A N 1
ATOM 800 C CA . LEU A 1 99 ? 3.856 -14.231 5.533 1.00 90.31 99 LEU A CA 1
ATOM 801 C C . LEU A 1 99 ? 3.852 -15.585 4.816 1.00 90.31 99 LEU A C 1
ATOM 803 O O . LEU A 1 99 ? 4.854 -15.966 4.213 1.00 90.31 99 LEU A O 1
ATOM 807 N N . LEU A 1 100 ? 2.723 -16.292 4.843 1.00 92.69 100 LEU A N 1
ATOM 808 C CA . LEU A 1 100 ? 2.544 -17.577 4.179 1.00 92.69 100 LEU A CA 1
ATOM 809 C C . LEU A 1 100 ? 2.670 -17.423 2.661 1.00 92.69 100 LEU A C 1
ATOM 811 O O . LEU A 1 100 ? 3.434 -18.162 2.050 1.00 92.69 10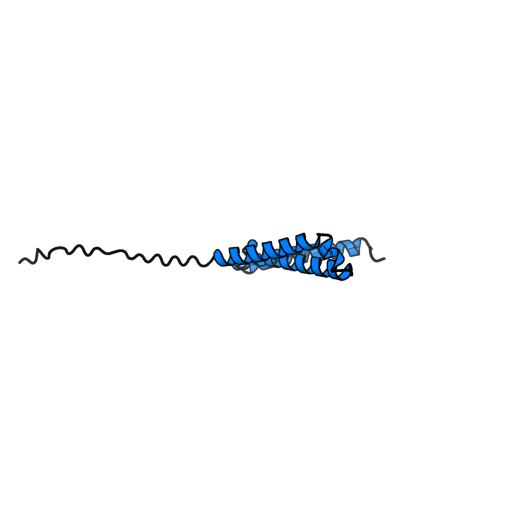0 LEU A O 1
ATOM 815 N N . ALA A 1 101 ? 2.005 -16.433 2.059 1.00 91.75 101 ALA A N 1
ATOM 816 C CA . ALA A 1 101 ? 2.112 -16.151 0.629 1.00 91.75 101 ALA A CA 1
ATOM 817 C C . ALA A 1 101 ? 3.562 -15.850 0.217 1.00 91.75 101 ALA A C 1
ATOM 819 O O . ALA A 1 101 ? 4.067 -16.424 -0.747 1.00 91.75 101 ALA A O 1
ATOM 820 N N . THR A 1 102 ? 4.258 -15.016 0.995 1.00 90.94 102 THR A N 1
ATOM 821 C CA . THR A 1 102 ? 5.676 -14.693 0.767 1.00 90.94 102 THR A CA 1
ATOM 822 C C . THR A 1 102 ? 6.552 -15.943 0.876 1.00 90.94 102 THR A C 1
ATOM 824 O O . THR A 1 102 ? 7.411 -16.179 0.031 1.00 90.94 102 THR A O 1
ATOM 827 N N . THR A 1 103 ? 6.302 -16.783 1.880 1.00 93.75 103 THR A N 1
ATOM 828 C CA . THR A 1 103 ? 7.044 -18.031 2.099 1.00 93.75 103 THR A CA 1
ATOM 829 C C . THR A 1 103 ? 6.840 -19.007 0.944 1.00 93.75 103 THR A C 1
ATOM 831 O O . THR A 1 103 ? 7.814 -19.502 0.385 1.00 93.75 103 THR A O 1
ATOM 834 N N . VAL A 1 104 ? 5.589 -19.251 0.542 1.00 94.25 104 VAL A N 1
ATOM 835 C CA . VAL A 1 104 ? 5.256 -20.144 -0.580 1.00 94.25 104 VAL A CA 1
ATOM 836 C C . VAL A 1 104 ? 5.881 -19.637 -1.876 1.00 94.25 104 VAL A C 1
ATOM 838 O O . VAL A 1 104 ? 6.427 -20.433 -2.637 1.00 94.25 104 VAL A O 1
ATOM 841 N N . TYR A 1 105 ? 5.873 -18.325 -2.113 1.00 91.62 105 TYR A N 1
ATOM 842 C CA . TYR A 1 105 ? 6.519 -17.734 -3.280 1.00 91.62 105 TYR A CA 1
ATOM 843 C C . TYR A 1 105 ? 8.032 -17.996 -3.300 1.00 91.62 105 TYR A C 1
ATOM 845 O O . TYR A 1 105 ? 8.555 -18.488 -4.298 1.00 91.62 105 TYR A O 1
ATOM 853 N N . ILE A 1 106 ? 8.730 -17.759 -2.183 1.00 91.69 106 ILE A N 1
ATOM 854 C CA . ILE A 1 106 ? 10.173 -18.025 -2.063 1.00 91.69 106 ILE A CA 1
ATOM 855 C C . ILE A 1 106 ? 10.478 -19.512 -2.263 1.00 91.69 106 ILE A C 1
ATOM 857 O O . ILE A 1 106 ? 11.368 -19.858 -3.036 1.00 91.69 106 ILE A O 1
ATOM 861 N N . VAL A 1 107 ? 9.726 -20.399 -1.605 1.00 92.44 107 VAL A N 1
ATOM 862 C CA . VAL A 1 107 ? 9.886 -21.855 -1.748 1.00 92.44 107 VAL A CA 1
ATOM 863 C C . VAL A 1 107 ? 9.699 -22.281 -3.202 1.00 92.44 107 VAL A C 1
ATOM 865 O O . VAL A 1 107 ? 10.467 -23.094 -3.704 1.00 92.44 107 VAL A O 1
ATOM 868 N N . THR A 1 108 ? 8.726 -21.697 -3.900 1.00 91.19 108 THR A N 1
ATOM 869 C CA . THR A 1 108 ? 8.470 -21.972 -5.318 1.00 91.19 108 THR A CA 1
ATOM 870 C C . THR A 1 108 ? 9.635 -21.517 -6.204 1.00 91.19 108 THR A C 1
ATOM 872 O O . THR A 1 108 ? 10.065 -22.266 -7.077 1.00 91.19 108 THR A O 1
ATOM 875 N N . LEU A 1 109 ? 10.202 -20.330 -5.954 1.00 89.75 109 LEU A N 1
ATOM 876 C CA . LEU A 1 109 ? 11.386 -19.843 -6.677 1.00 89.75 109 LEU A CA 1
ATOM 877 C C . LEU A 1 109 ? 12.614 -20.741 -6.470 1.00 89.75 109 LEU A C 1
ATOM 879 O O . LEU A 1 109 ? 13.363 -20.984 -7.416 1.00 89.75 109 LEU A O 1
ATOM 883 N N . LEU A 1 110 ? 12.805 -21.250 -5.249 1.00 88.62 110 LEU A N 1
ATOM 884 C CA . LEU A 1 110 ? 13.863 -22.212 -4.933 1.00 88.62 110 LEU A CA 1
ATOM 885 C C . LEU A 1 110 ? 13.613 -23.567 -5.607 1.00 88.62 110 LEU A C 1
ATOM 887 O O . LEU A 1 110 ? 14.535 -24.146 -6.174 1.00 88.62 110 LEU A O 1
ATOM 891 N N . ALA A 1 111 ? 12.370 -24.054 -5.591 1.00 86.62 111 ALA A N 1
ATOM 892 C CA . ALA A 1 111 ? 11.989 -25.327 -6.201 1.00 86.62 111 ALA A CA 1
ATOM 893 C C . ALA A 1 111 ? 12.177 -25.332 -7.726 1.00 86.62 11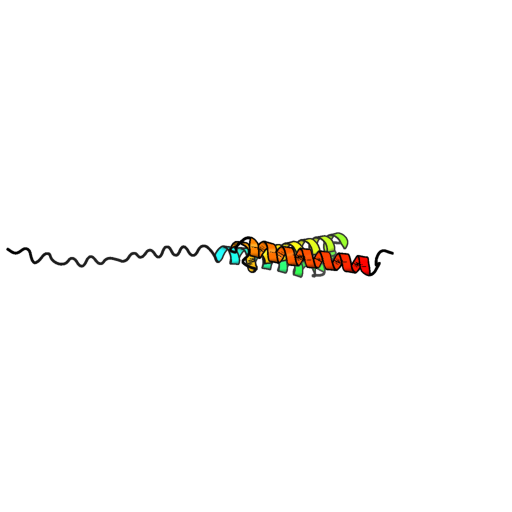1 ALA A C 1
ATOM 895 O O . ALA A 1 111 ? 12.572 -26.350 -8.288 1.00 86.62 111 ALA A O 1
ATOM 896 N N . PHE A 1 112 ? 11.941 -24.198 -8.393 1.00 85.62 112 PHE A N 1
ATOM 897 C CA . PHE A 1 112 ? 12.182 -24.049 -9.830 1.00 85.62 112 PHE A CA 1
ATOM 898 C C . PHE A 1 112 ? 13.641 -23.743 -10.198 1.00 85.62 112 PHE A C 1
ATOM 900 O O . PHE A 1 112 ? 13.917 -23.508 -11.371 1.00 85.62 112 PHE A O 1
ATOM 907 N N . ASN A 1 113 ? 14.572 -23.766 -9.235 1.00 66.50 113 ASN A N 1
ATOM 908 C CA . ASN A 1 113 ? 16.002 -23.526 -9.450 1.00 66.50 113 ASN A CA 1
ATOM 909 C C . ASN A 1 113 ? 16.286 -22.274 -10.302 1.00 66.50 113 ASN A C 1
ATOM 911 O O . ASN A 1 113 ? 17.209 -22.259 -11.107 1.00 66.50 113 ASN A O 1
ATOM 915 N N . VAL A 1 114 ? 15.507 -21.200 -10.122 1.00 64.44 114 VAL A N 1
ATOM 916 C CA . VAL A 1 114 ? 15.671 -19.937 -10.876 1.00 64.44 114 VAL A CA 1
ATOM 917 C C . VAL A 1 114 ? 17.057 -19.302 -10.646 1.00 64.44 114 VAL A C 1
ATOM 919 O O . VAL A 1 114 ? 17.477 -18.427 -11.399 1.00 64.44 114 VAL A O 1
ATOM 922 N N . PHE A 1 115 ? 17.780 -19.756 -9.620 1.00 64.50 115 PHE A N 1
ATOM 923 C CA . PHE A 1 115 ? 19.114 -19.293 -9.240 1.00 64.50 115 PHE A CA 1
ATOM 924 C C . PHE A 1 115 ? 20.260 -20.257 -9.602 1.00 64.50 115 PHE A C 1
ATOM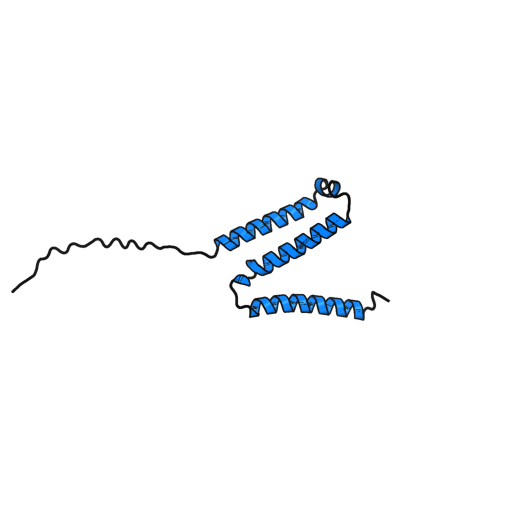 926 O O . PHE A 1 115 ? 21.381 -20.016 -9.153 1.00 64.50 115 PHE A O 1
ATOM 933 N N . GLY A 1 116 ? 20.012 -21.332 -10.359 1.00 52.94 116 GLY A N 1
ATOM 934 C CA . GLY A 1 116 ? 21.057 -22.265 -10.804 1.00 52.94 116 GLY A CA 1
ATOM 935 C C . GLY A 1 116 ? 21.135 -22.418 -12.313 1.00 52.94 116 GLY A C 1
ATOM 936 O O . GLY A 1 116 ? 20.102 -22.219 -12.987 1.00 52.94 116 GLY A O 1
#

pLDDT: mean 71.07, std 14.85, range [44.97, 94.25]

Foldseek 3Di:
DDPDDPPPPPPPPPPPPPPPVPPPDVVVLVVLVVVLVVLVVVLVVCPPPVNCVVCVDPVVNVVSNVVSVVVSVVSCLCRVVCCVVDDVVVVVVVVVVVVVVVVVVVVVCVVVPVVD

Sequence (116 aa):
MSDMSETTEAAVETHDEAHDDHHPSDWEYIKVAIILAVVTAAEVATYFESVFTFFETRWILLTSLFTMMIFKGWLVARVFMHLKQDKPVLQQSFFSGVLLATTVYIVTLLAFNVFG

Secondary structure (DSSP, 8-state):
------------------------SHHHHHHHHHHHHHHHHHHHHHTSHHHHHH---HHHHHHHHHHHHHHHHHHHHHHTT-TTTS-HHHHHHHHHHHHHHHHHHHHHHHHTTTT-